Protein AF-A0A7X5RDY3-F1 (afdb_monomer_lite)

Secondary structure (DSSP, 8-state):
-EEE----SEEEHHHHHHHSTT-EEEEEES-GGGGGGTEEEEEEEE-SGGGHHHHHHHHHHHHHTT-EEEEEE--SSSPPPS-------

pLDDT: mean 85.42, std 15.77, range [36.91, 97.56]

Structure (mmCIF, N/CA/C/O backbone):
data_AF-A0A7X5RDY3-F1
#
_entry.id   AF-A0A7X5RDY3-F1
#
loop_
_atom_site.group_PDB
_atom_site.id
_atom_site.type_symbol
_atom_site.label_atom_id
_atom_site.label_alt_id
_atom_site.label_comp_id
_atom_site.label_asym_id
_atom_site.label_entity_id
_atom_site.label_seq_id
_atom_site.pdbx_PDB_ins_code
_atom_site.Cartn_x
_atom_site.Cartn_y
_atom_site.Cartn_z
_atom_site.occupancy
_atom_site.B_iso_or_equiv
_atom_site.auth_seq_id
_atom_site.auth_comp_id
_atom_site.auth_asym_id
_atom_site.auth_atom_id
_atom_site.pdbx_PDB_model_num
ATOM 1 N N . MET A 1 1 ? 5.219 -3.736 -11.522 1.00 88.88 1 MET A N 1
ATOM 2 C CA . MET A 1 1 ? 4.445 -4.983 -11.327 1.00 88.88 1 MET A CA 1
ATOM 3 C C . MET A 1 1 ? 3.664 -4.852 -10.029 1.00 88.88 1 MET A C 1
ATOM 5 O O . MET A 1 1 ? 4.247 -4.396 -9.048 1.00 88.88 1 MET A O 1
ATOM 9 N N . LEU A 1 2 ? 2.382 -5.233 -10.016 1.00 92.56 2 LEU A N 1
ATOM 10 C CA . LEU A 1 2 ? 1.556 -5.217 -8.806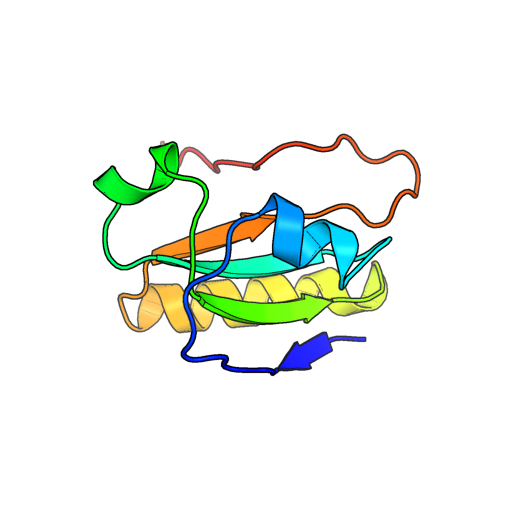 1.00 92.56 2 LEU A CA 1
ATOM 11 C C . LEU A 1 2 ? 1.833 -6.462 -7.952 1.00 92.56 2 LEU A C 1
ATOM 13 O O . LEU A 1 2 ? 1.939 -7.570 -8.479 1.00 92.56 2 LEU A O 1
ATOM 17 N N . LYS A 1 3 ? 1.939 -6.287 -6.635 1.00 95.00 3 LYS A N 1
ATOM 18 C CA . LYS A 1 3 ? 2.060 -7.369 -5.655 1.00 95.00 3 LYS A CA 1
ATOM 19 C C . LYS A 1 3 ? 1.016 -7.178 -4.561 1.00 95.00 3 LYS A C 1
ATOM 21 O O . LYS A 1 3 ? 1.054 -6.170 -3.861 1.00 95.00 3 LYS A O 1
ATOM 26 N N . ILE A 1 4 ? 0.118 -8.150 -4.410 1.00 95.75 4 ILE A N 1
ATOM 27 C CA . ILE A 1 4 ? -0.816 -8.216 -3.281 1.00 95.75 4 ILE A CA 1
ATOM 28 C C . ILE A 1 4 ? -0.075 -8.805 -2.079 1.00 95.75 4 ILE A C 1
ATOM 30 O O . ILE A 1 4 ? 0.544 -9.863 -2.197 1.00 95.75 4 ILE A O 1
ATOM 34 N N . LEU A 1 5 ? -0.113 -8.098 -0.953 1.00 95.00 5 LEU A N 1
ATOM 35 C CA . LEU A 1 5 ? 0.536 -8.472 0.304 1.00 95.00 5 LEU A CA 1
ATOM 36 C C . LEU A 1 5 ? -0.501 -8.824 1.376 1.00 95.00 5 LEU A C 1
ATOM 38 O O . LEU A 1 5 ? -0.320 -9.810 2.083 1.00 95.00 5 LEU A O 1
ATOM 42 N N . ASP A 1 6 ? -1.591 -8.050 1.441 1.00 93.75 6 ASP A N 1
ATOM 43 C CA . ASP A 1 6 ? -2.702 -8.211 2.388 1.00 93.75 6 ASP A CA 1
ATOM 44 C C . ASP A 1 6 ? -2.241 -8.330 3.854 1.00 93.75 6 ASP A C 1
ATOM 46 O O . ASP A 1 6 ? -2.674 -9.208 4.609 1.00 93.75 6 ASP A O 1
ATOM 50 N N . GLU A 1 7 ? -1.318 -7.453 4.257 1.00 93.62 7 GLU A N 1
ATOM 51 C CA . GLU A 1 7 ? -0.764 -7.457 5.605 1.00 93.62 7 GLU A CA 1
ATOM 52 C C . GLU A 1 7 ? -1.831 -7.093 6.647 1.00 93.62 7 GLU A C 1
ATOM 54 O O . GLU A 1 7 ? -2.703 -6.255 6.422 1.00 93.62 7 GLU A O 1
ATOM 59 N N . LYS A 1 8 ? -1.762 -7.745 7.813 1.00 92.31 8 LYS A N 1
ATOM 60 C CA . LYS A 1 8 ? -2.716 -7.558 8.924 1.00 92.31 8 LYS A CA 1
ATOM 61 C C . LYS A 1 8 ? -2.139 -6.755 10.086 1.00 92.31 8 LYS A C 1
ATOM 63 O O . LYS A 1 8 ? -2.825 -6.530 11.078 1.00 92.31 8 LYS A O 1
ATOM 68 N N . GLU A 1 9 ? -0.878 -6.358 9.970 1.00 93.62 9 GLU A N 1
ATOM 69 C CA . GLU A 1 9 ? -0.197 -5.512 10.940 1.00 93.62 9 GLU A CA 1
ATOM 70 C C . GLU A 1 9 ? -0.353 -4.055 10.521 1.00 93.62 9 GLU A C 1
ATOM 72 O O . GLU A 1 9 ? -0.215 -3.726 9.342 1.00 93.62 9 GLU A O 1
ATOM 77 N N . LEU A 1 10 ? -0.662 -3.202 11.494 1.00 93.69 10 LEU A N 1
ATOM 78 C CA . LEU A 1 10 ? -0.713 -1.764 11.289 1.00 93.69 10 LEU A CA 1
ATOM 79 C C . LEU A 1 10 ? 0.721 -1.239 11.168 1.00 93.69 10 LEU A C 1
ATOM 81 O O . LEU A 1 10 ? 1.570 -1.615 11.979 1.00 93.69 10 LEU A O 1
ATOM 85 N N . LYS A 1 11 ? 0.976 -0.400 10.167 1.00 93.06 11 LYS A N 1
ATOM 86 C CA . LYS A 1 11 ? 2.278 0.228 9.929 1.00 93.06 11 LYS A CA 1
ATOM 87 C C . LYS A 1 11 ? 2.104 1.697 9.625 1.00 93.06 11 LYS A C 1
ATOM 89 O O . LYS A 1 11 ? 1.104 2.067 9.004 1.00 93.06 11 LYS A O 1
ATOM 94 N N . SER A 1 12 ? 3.094 2.488 10.011 1.00 91.19 12 SER A N 1
ATOM 95 C CA . SER A 1 12 ? 3.146 3.880 9.588 1.00 91.19 12 SER A CA 1
ATOM 96 C C . SER A 1 12 ? 3.585 3.990 8.134 1.00 91.19 12 SER A C 1
ATOM 98 O O . SER A 1 12 ? 4.285 3.125 7.597 1.00 91.19 12 SER A O 1
ATOM 100 N N . ASP A 1 13 ? 3.180 5.075 7.489 1.00 87.69 13 ASP A N 1
ATOM 101 C CA . ASP A 1 13 ? 3.605 5.417 6.134 1.00 87.69 13 ASP A CA 1
ATOM 102 C C . ASP A 1 13 ? 5.140 5.427 6.005 1.00 87.69 13 ASP A C 1
ATOM 104 O O . ASP A 1 13 ? 5.678 4.821 5.082 1.00 87.69 13 ASP A O 1
ATOM 108 N N . ASP A 1 14 ? 5.852 5.974 7.002 1.00 88.81 14 ASP A N 1
ATOM 109 C CA . ASP A 1 14 ? 7.322 5.996 7.055 1.00 88.81 14 ASP A CA 1
ATOM 110 C C . ASP A 1 14 ? 7.931 4.578 7.030 1.00 88.81 14 ASP A C 1
ATOM 112 O O . ASP A 1 14 ? 8.893 4.314 6.303 1.00 88.81 14 ASP A O 1
ATOM 116 N N . GLU A 1 15 ? 7.368 3.633 7.797 1.00 92.44 15 GLU A N 1
ATOM 117 C CA . GLU A 1 15 ? 7.830 2.237 7.814 1.00 92.44 15 GLU A CA 1
ATOM 118 C C . GLU A 1 15 ? 7.591 1.536 6.470 1.00 92.44 15 GLU A C 1
ATOM 120 O O . GLU A 1 15 ? 8.381 0.681 6.042 1.00 92.44 15 GLU A O 1
ATOM 125 N N . ILE A 1 16 ? 6.482 1.870 5.806 1.00 91.38 16 ILE A N 1
ATOM 126 C CA . ILE A 1 16 ? 6.132 1.332 4.492 1.00 91.38 16 ILE A CA 1
ATOM 127 C C . ILE A 1 16 ? 7.069 1.910 3.428 1.00 91.38 16 ILE A C 1
ATOM 129 O O . ILE A 1 16 ? 7.615 1.132 2.640 1.00 91.38 16 ILE A O 1
ATOM 133 N N . GLU A 1 17 ? 7.318 3.222 3.426 1.00 88.94 17 GLU A N 1
ATOM 134 C CA . GLU A 1 17 ? 8.238 3.884 2.494 1.00 88.94 17 GLU A CA 1
ATOM 135 C C . GLU A 1 17 ? 9.681 3.392 2.659 1.00 88.94 17 GLU A C 1
ATOM 137 O O . GLU A 1 17 ? 10.369 3.132 1.666 1.00 88.94 17 GLU A O 1
ATOM 142 N N . GLU A 1 18 ? 10.150 3.196 3.897 1.00 90.00 18 GLU A N 1
ATOM 143 C CA . GLU A 1 18 ? 11.496 2.675 4.145 1.00 90.00 18 GLU A CA 1
ATOM 144 C C . GLU A 1 18 ? 11.666 1.263 3.562 1.00 90.00 18 GLU A C 1
ATOM 146 O O . GLU A 1 18 ? 12.714 0.937 2.987 1.00 90.00 18 GLU A O 1
ATOM 151 N N . ARG A 1 19 ? 10.619 0.434 3.671 1.00 91.94 19 ARG A N 1
ATOM 152 C CA . ARG A 1 19 ? 10.605 -0.952 3.189 1.00 91.94 19 ARG A CA 1
ATOM 153 C C . ARG A 1 19 ? 10.393 -1.063 1.681 1.00 91.94 19 ARG A C 1
ATOM 155 O O . ARG A 1 19 ? 10.994 -1.934 1.049 1.00 91.94 19 ARG A O 1
ATOM 162 N N . TYR A 1 20 ? 9.544 -0.217 1.107 1.00 90.25 20 TYR A N 1
ATOM 163 C CA . TYR A 1 20 ? 9.129 -0.272 -0.292 1.00 90.25 20 TYR A CA 1
ATOM 164 C C . TYR A 1 20 ? 9.439 1.040 -1.015 1.00 90.25 20 TYR A C 1
ATOM 166 O O . TYR A 1 20 ? 8.559 1.823 -1.370 1.00 90.25 20 TYR A O 1
ATOM 174 N N . LYS A 1 21 ? 10.728 1.244 -1.279 1.00 87.69 21 LYS A N 1
ATOM 175 C CA . LYS A 1 21 ? 11.228 2.411 -2.010 1.00 87.69 21 LYS A CA 1
ATOM 176 C C . LYS A 1 21 ? 10.815 2.388 -3.479 1.00 87.69 21 LYS A C 1
ATOM 178 O O . LYS A 1 21 ? 10.647 1.318 -4.068 1.00 87.69 21 LYS A O 1
ATOM 183 N N . ASP A 1 22 ? 10.702 3.582 -4.058 1.00 88.50 22 ASP A N 1
ATOM 184 C CA . ASP A 1 22 ? 10.435 3.809 -5.484 1.00 88.50 22 ASP A CA 1
ATOM 185 C C . ASP A 1 22 ? 9.179 3.066 -5.990 1.00 88.50 22 ASP A C 1
ATOM 187 O O . ASP A 1 22 ? 9.123 2.550 -7.110 1.00 88.50 22 ASP A O 1
ATOM 191 N N . CYS A 1 23 ? 8.152 2.979 -5.144 1.00 90.38 23 CYS A N 1
ATOM 192 C CA . CYS A 1 23 ? 6.909 2.281 -5.437 1.00 90.38 23 CYS A CA 1
ATOM 193 C C . CYS A 1 23 ? 5.693 3.104 -4.995 1.00 90.38 23 CYS A C 1
ATOM 195 O O . CYS A 1 23 ? 5.797 4.004 -4.163 1.00 90.38 23 CYS A O 1
ATOM 197 N N . LYS A 1 24 ? 4.524 2.778 -5.549 1.00 92.75 24 LYS A N 1
ATOM 198 C CA . LYS A 1 24 ? 3.235 3.227 -5.011 1.00 92.75 24 LYS A CA 1
ATOM 199 C C . LYS A 1 24 ? 2.568 2.085 -4.277 1.00 92.75 24 LYS A C 1
ATOM 201 O O . LYS A 1 24 ? 2.698 0.936 -4.690 1.00 92.75 24 LYS A O 1
ATOM 206 N N . TYR A 1 25 ? 1.805 2.390 -3.244 1.00 93.69 25 TYR A N 1
ATOM 207 C CA . TYR A 1 25 ? 1.136 1.372 -2.449 1.00 93.69 25 TYR A CA 1
ATOM 208 C C . TYR A 1 25 ? -0.261 1.796 -2.027 1.00 93.69 25 TYR A C 1
ATOM 210 O O . TYR A 1 25 ? -0.605 2.978 -2.032 1.00 93.69 25 TYR A O 1
ATOM 218 N N . LEU A 1 26 ? -1.069 0.794 -1.697 1.00 95.25 26 LEU A N 1
ATOM 219 C CA . LEU A 1 26 ? -2.412 0.955 -1.170 1.00 95.25 26 LEU A CA 1
ATOM 220 C C . LEU A 1 26 ? -2.426 0.494 0.284 1.00 95.25 26 LEU A C 1
ATOM 222 O O . LEU A 1 26 ? -2.112 -0.667 0.562 1.00 95.25 26 LEU A O 1
ATOM 226 N N . ILE A 1 27 ? -2.825 1.382 1.188 1.00 95.06 27 ILE A N 1
ATOM 227 C CA . ILE A 1 27 ? -3.124 1.037 2.577 1.00 95.06 27 ILE A CA 1
ATOM 228 C C . ILE A 1 27 ? -4.633 1.055 2.804 1.00 95.06 27 ILE A C 1
ATOM 230 O O . ILE A 1 27 ? -5.361 1.840 2.193 1.00 95.06 27 ILE A O 1
ATOM 234 N N . ILE A 1 28 ? -5.101 0.178 3.683 1.00 95.31 28 ILE A N 1
ATOM 235 C CA . ILE A 1 28 ? -6.479 0.156 4.168 1.00 95.31 28 ILE A CA 1
ATOM 236 C C . ILE A 1 28 ? -6.484 0.724 5.583 1.00 95.31 28 ILE A C 1
ATOM 238 O O . ILE A 1 28 ? -5.677 0.310 6.414 1.00 95.31 28 ILE A O 1
ATOM 242 N N . ILE A 1 29 ? -7.405 1.641 5.857 1.00 94.19 29 ILE A N 1
ATOM 243 C CA . ILE A 1 29 ? -7.608 2.217 7.190 1.00 94.19 29 ILE A CA 1
ATOM 244 C C . ILE A 1 29 ? -8.999 1.862 7.715 1.00 94.19 29 ILE A C 1
ATOM 246 O O . ILE A 1 29 ? -9.936 1.652 6.942 1.00 94.19 29 ILE A O 1
ATOM 250 N N . ASP A 1 30 ? -9.138 1.804 9.038 1.00 91.38 30 ASP A N 1
ATOM 251 C CA . ASP A 1 30 ? -10.399 1.415 9.681 1.00 91.38 30 ASP A CA 1
ATOM 252 C C . ASP A 1 30 ? -11.449 2.536 9.677 1.00 91.38 30 ASP A C 1
ATOM 254 O O . ASP A 1 30 ? -12.651 2.267 9.680 1.00 91.38 30 ASP A O 1
ATOM 258 N N . SER A 1 31 ? -11.017 3.802 9.678 1.00 90.25 31 SER A N 1
ATOM 259 C CA . SER A 1 31 ? -11.905 4.968 9.646 1.00 90.25 31 SER A CA 1
ATOM 260 C C . SER A 1 31 ? -11.213 6.201 9.061 1.00 90.25 31 SER A C 1
ATOM 262 O O . SER A 1 31 ? -9.990 6.312 9.085 1.00 90.25 31 SER A O 1
ATOM 264 N N . TYR A 1 32 ? -11.995 7.169 8.574 1.00 87.25 32 TYR A N 1
ATOM 265 C CA . TYR A 1 32 ? -11.463 8.446 8.079 1.00 87.25 32 TYR A CA 1
ATOM 266 C C . TYR A 1 32 ? -10.762 9.275 9.167 1.00 87.25 32 TYR A C 1
ATOM 268 O O . TYR A 1 32 ? -9.846 10.029 8.853 1.00 87.25 32 TYR A O 1
ATOM 276 N N . ASP A 1 33 ? -11.128 9.102 10.440 1.00 87.62 33 ASP A N 1
ATOM 277 C CA . ASP A 1 33 ? -10.467 9.784 11.562 1.00 87.62 33 ASP A CA 1
ATOM 278 C C . ASP A 1 33 ? -8.996 9.359 11.710 1.00 87.62 33 ASP A C 1
ATOM 280 O O . ASP A 1 33 ? -8.181 10.113 12.235 1.00 87.62 33 ASP A O 1
ATOM 284 N N . LYS A 1 34 ? -8.645 8.167 11.208 1.00 81.31 34 LYS A N 1
ATOM 285 C CA . LYS A 1 34 ? -7.288 7.609 11.226 1.00 81.31 34 LYS A CA 1
ATOM 286 C C . LYS A 1 34 ? -6.377 8.130 10.123 1.00 81.31 34 LYS A C 1
ATOM 288 O O . LYS A 1 34 ? -5.185 7.856 10.153 1.00 81.31 34 LYS A O 1
ATOM 293 N N . ILE A 1 35 ? -6.893 8.934 9.194 1.00 82.81 35 ILE A N 1
ATOM 294 C CA . ILE A 1 35 ? -6.073 9.560 8.148 1.00 82.81 35 ILE A CA 1
ATOM 295 C C . ILE A 1 35 ? -4.937 10.397 8.748 1.00 82.81 35 ILE A C 1
ATOM 297 O O . ILE A 1 35 ? -3.827 10.391 8.224 1.00 82.81 35 ILE A O 1
ATOM 301 N N . ALA A 1 36 ? -5.211 11.118 9.838 1.00 80.62 36 ALA A N 1
ATOM 302 C CA . ALA A 1 36 ? -4.221 11.976 10.483 1.00 80.62 36 ALA A CA 1
ATOM 303 C C . ALA A 1 36 ? -3.110 11.190 11.196 1.00 80.62 36 ALA A C 1
ATOM 305 O O . ALA A 1 36 ? -2.031 11.741 11.406 1.00 80.62 36 ALA A O 1
ATOM 306 N N . ASP A 1 37 ? -3.369 9.925 11.542 1.00 82.69 37 ASP A N 1
ATOM 307 C CA . ASP A 1 37 ? -2.396 9.055 12.206 1.00 82.69 37 ASP A CA 1
ATOM 308 C C . ASP A 1 37 ? -1.328 8.561 11.212 1.00 82.69 37 ASP A C 1
ATOM 310 O O . ASP A 1 37 ? -0.253 8.154 11.629 1.00 82.69 37 ASP A O 1
ATOM 314 N N . ASN A 1 38 ? -1.598 8.657 9.901 1.00 81.69 38 ASN A N 1
ATOM 315 C CA . ASN A 1 38 ? -0.729 8.183 8.818 1.00 81.69 38 ASN A CA 1
ATOM 316 C C . ASN A 1 38 ? -0.330 6.698 8.950 1.00 81.69 38 ASN A C 1
ATOM 318 O O . ASN A 1 38 ? 0.731 6.279 8.488 1.00 81.69 38 ASN A O 1
ATOM 322 N N . ASP A 1 39 ? -1.211 5.911 9.569 1.00 89.50 39 A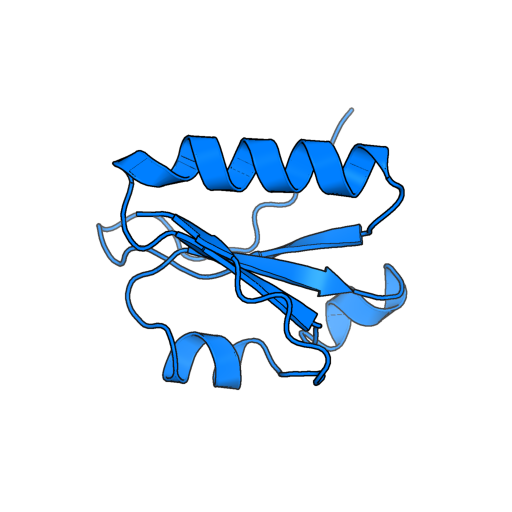SP A N 1
ATOM 323 C CA . ASP A 1 39 ? -1.050 4.482 9.809 1.00 89.50 39 ASP A CA 1
ATOM 324 C C . ASP A 1 39 ? -2.109 3.691 9.032 1.00 89.50 39 ASP A C 1
ATOM 326 O O . ASP A 1 39 ? -3.260 4.117 8.894 1.00 89.50 39 ASP A O 1
ATOM 330 N N . GLY A 1 40 ? -1.756 2.493 8.566 1.00 93.38 40 GLY A N 1
ATOM 331 C CA . GLY A 1 40 ? -2.700 1.617 7.882 1.00 93.38 40 GLY A CA 1
ATOM 332 C C . GLY A 1 40 ? -2.199 0.195 7.663 1.00 93.38 40 GLY A C 1
ATOM 333 O O . GLY A 1 40 ? -1.066 -0.162 7.981 1.00 93.38 40 GLY A O 1
ATOM 334 N N . TYR A 1 41 ? -3.080 -0.635 7.112 1.00 95.94 41 TYR A N 1
ATOM 335 C CA . TYR A 1 41 ? -2.787 -2.011 6.726 1.00 95.94 41 TYR A CA 1
ATOM 336 C C . TYR A 1 41 ? -2.331 -2.054 5.271 1.00 95.94 41 TYR A C 1
ATOM 338 O O . TYR A 1 41 ? -3.111 -1.750 4.364 1.00 95.94 41 TYR A O 1
ATOM 346 N N . LEU A 1 42 ? -1.077 -2.436 5.032 1.00 96.00 42 LEU A N 1
ATOM 347 C CA . LEU A 1 42 ? -0.522 -2.502 3.684 1.00 96.00 42 LEU A CA 1
ATOM 348 C C . LEU A 1 42 ? -1.184 -3.618 2.866 1.00 96.00 42 LEU A C 1
ATOM 350 O O . LEU A 1 42 ? -0.976 -4.808 3.107 1.00 96.00 42 LEU A O 1
ATOM 354 N N . TYR A 1 43 ? -1.946 -3.233 1.846 1.00 97.00 43 TYR A N 1
ATOM 355 C CA . TYR A 1 43 ? -2.669 -4.184 1.013 1.00 97.00 43 TYR A CA 1
ATOM 356 C C . TYR A 1 43 ? -1.860 -4.631 -0.201 1.00 97.00 43 TYR A C 1
ATOM 358 O O . TYR A 1 43 ? -1.697 -5.830 -0.440 1.00 97.00 43 TYR A O 1
ATOM 366 N N . CYS A 1 44 ? -1.344 -3.688 -0.986 1.00 96.12 44 CYS A N 1
ATOM 367 C CA . CYS A 1 44 ? -0.574 -4.014 -2.179 1.00 96.12 44 CYS A CA 1
ATOM 368 C C . CYS A 1 44 ? 0.423 -2.918 -2.548 1.00 96.12 44 CYS A C 1
ATOM 370 O O . CYS A 1 44 ? 0.279 -1.760 -2.157 1.00 96.12 44 CYS A O 1
ATOM 372 N N . VAL A 1 45 ? 1.434 -3.305 -3.328 1.00 95.00 45 VAL A N 1
ATOM 373 C CA . VAL A 1 45 ? 2.463 -2.407 -3.862 1.00 95.00 45 VAL A CA 1
ATOM 374 C C . VAL A 1 45 ? 2.535 -2.538 -5.381 1.00 95.00 45 VAL A C 1
ATOM 376 O O . VAL A 1 45 ? 2.548 -3.641 -5.930 1.00 95.00 45 VAL A O 1
ATOM 379 N N . SER A 1 46 ? 2.602 -1.412 -6.074 1.00 94.75 46 SER A N 1
ATOM 380 C CA . SER A 1 46 ? 2.935 -1.291 -7.487 1.00 94.75 46 SER A CA 1
ATOM 381 C C . SER A 1 46 ? 4.374 -0.816 -7.594 1.00 94.75 46 SER A C 1
ATOM 383 O O . SER A 1 46 ? 4.718 0.244 -7.084 1.00 94.75 46 SER A O 1
ATOM 385 N N . THR A 1 47 ? 5.225 -1.587 -8.263 1.00 89.88 47 THR A N 1
ATOM 386 C CA . THR A 1 47 ? 6.658 -1.265 -8.405 1.00 89.88 47 THR A CA 1
ATOM 387 C C . THR A 1 47 ? 7.013 -0.601 -9.739 1.00 89.88 47 THR A C 1
ATOM 389 O O . THR A 1 47 ? 8.184 -0.566 -10.104 1.00 89.88 47 THR A O 1
ATOM 392 N N . SER A 1 48 ? 6.024 -0.205 -10.544 1.00 88.00 48 SER A N 1
ATOM 393 C CA . SER A 1 48 ? 6.248 0.456 -11.837 1.00 88.00 48 SER A CA 1
ATOM 394 C C . SER A 1 48 ? 5.004 1.213 -12.297 1.00 88.00 48 SER A C 1
ATOM 396 O O . SER A 1 48 ? 3.886 0.801 -11.978 1.00 88.00 48 SER A O 1
ATOM 398 N N . ASP A 1 49 ? 5.193 2.242 -13.126 1.00 85.25 49 ASP A N 1
ATOM 399 C CA . ASP A 1 49 ? 4.096 2.979 -13.774 1.00 85.25 49 ASP A CA 1
ATOM 400 C C . ASP A 1 49 ? 3.154 2.042 -14.549 1.00 85.25 49 ASP A C 1
ATOM 402 O O . ASP A 1 49 ? 1.936 2.179 -14.461 1.00 85.25 49 ASP A O 1
ATOM 406 N N . ASP A 1 50 ? 3.697 1.012 -15.207 1.00 88.75 50 ASP A N 1
ATOM 407 C CA . ASP A 1 50 ? 2.909 0.026 -15.962 1.00 88.75 50 ASP A CA 1
ATOM 408 C C . ASP A 1 50 ? 1.847 -0.700 -15.118 1.00 88.75 50 ASP A C 1
ATOM 410 O O . ASP A 1 50 ? 0.809 -1.095 -15.642 1.00 88.75 50 ASP A O 1
ATOM 414 N N . SER A 1 51 ? 2.084 -0.876 -13.811 1.00 89.19 51 SER A N 1
ATOM 415 C CA . SER A 1 51 ? 1.130 -1.524 -12.898 1.00 89.19 51 SER A CA 1
ATOM 416 C C . SER A 1 51 ? 0.301 -0.534 -12.084 1.00 89.19 51 SER A C 1
ATOM 418 O O . SER A 1 51 ? -0.459 -0.946 -11.208 1.00 89.19 51 SER A O 1
ATOM 420 N N . TYR A 1 52 ? 0.413 0.768 -12.364 1.00 90.44 52 TYR A N 1
ATOM 421 C CA . TYR A 1 52 ? -0.375 1.784 -11.675 1.00 90.44 52 TYR A CA 1
ATOM 422 C C . TYR A 1 52 ? -1.874 1.606 -11.929 1.00 90.44 52 TYR A C 1
ATOM 424 O O . TYR A 1 52 ? -2.661 1.663 -10.992 1.00 90.44 52 TYR A O 1
ATOM 432 N N . MET A 1 53 ? -2.285 1.304 -13.163 1.00 92.44 53 MET A N 1
ATOM 433 C CA . MET A 1 53 ? -3.704 1.064 -13.452 1.00 92.44 53 MET A CA 1
ATOM 434 C C . MET A 1 53 ? -4.252 -0.173 -12.736 1.00 92.44 53 MET A C 1
ATOM 436 O O . MET A 1 53 ? -5.418 -0.185 -12.353 1.00 92.44 53 MET A O 1
ATOM 440 N N . ASP A 1 54 ? -3.424 -1.193 -12.508 1.00 94.69 54 ASP A N 1
ATOM 441 C CA . ASP A 1 54 ? -3.837 -2.364 -11.732 1.00 94.69 54 ASP A CA 1
ATOM 442 C C . ASP A 1 54 ? -3.979 -2.026 -10.240 1.00 94.69 54 ASP A C 1
ATOM 444 O O . ASP A 1 54 ? -4.923 -2.480 -9.600 1.00 94.69 54 ASP A O 1
ATOM 448 N N . LEU A 1 55 ? -3.115 -1.154 -9.703 1.00 95.06 55 LEU A N 1
ATOM 449 C CA . LEU A 1 55 ? -3.258 -0.598 -8.351 1.00 95.06 55 LEU A CA 1
ATOM 450 C C . LEU A 1 55 ? -4.590 0.153 -8.186 1.00 95.06 55 LEU A C 1
ATOM 452 O O . LEU A 1 55 ? -5.284 -0.035 -7.188 1.00 95.06 55 LEU A O 1
ATOM 456 N N . ILE A 1 56 ? -4.959 0.982 -9.170 1.00 94.62 56 ILE A N 1
ATOM 457 C CA . ILE A 1 56 ? -6.224 1.732 -9.151 1.00 94.62 56 ILE A CA 1
ATOM 458 C C . ILE A 1 56 ? -7.432 0.794 -9.223 1.00 94.62 56 ILE A C 1
ATOM 460 O O . ILE A 1 56 ? -8.374 0.970 -8.458 1.00 94.62 56 ILE A O 1
ATOM 464 N N . ARG A 1 57 ? -7.392 -0.244 -10.065 1.00 96.00 57 ARG A N 1
ATOM 465 C CA . ARG A 1 57 ? -8.473 -1.243 -10.135 1.00 96.00 57 ARG A CA 1
ATOM 466 C C . ARG A 1 57 ? -8.688 -1.966 -8.806 1.00 96.00 57 ARG A C 1
ATOM 468 O O . ARG A 1 57 ? -9.830 -2.175 -8.405 1.00 96.00 57 ARG A O 1
ATOM 475 N N . GLU A 1 58 ? -7.612 -2.329 -8.109 1.00 96.69 58 GLU A N 1
ATOM 476 C CA . GLU A 1 58 ? -7.727 -2.946 -6.782 1.00 96.69 58 GLU A CA 1
ATOM 477 C C . GLU A 1 58 ? -8.310 -1.983 -5.749 1.00 96.69 58 GLU A C 1
ATOM 479 O O . GLU A 1 58 ? -9.160 -2.384 -4.954 1.00 96.69 58 GLU A O 1
ATOM 484 N N . ARG A 1 59 ? -7.914 -0.706 -5.792 1.00 96.19 59 ARG A N 1
ATOM 485 C CA . ARG A 1 59 ? -8.528 0.337 -4.965 1.00 96.19 59 ARG A CA 1
ATOM 486 C C . ARG A 1 59 ? -10.032 0.434 -5.219 1.00 96.19 59 ARG A C 1
ATOM 488 O O . ARG A 1 59 ? -10.796 0.370 -4.264 1.00 96.19 59 ARG A O 1
ATOM 495 N N . GLU A 1 60 ? -10.462 0.545 -6.475 1.00 96.56 60 GLU A N 1
ATOM 496 C CA . GLU A 1 60 ? -11.887 0.636 -6.831 1.00 96.56 60 GLU A CA 1
ATOM 497 C C . GLU A 1 60 ? -12.674 -0.585 -6.341 1.00 96.56 60 GLU A C 1
ATOM 499 O O . GLU A 1 60 ? -13.758 -0.442 -5.773 1.00 96.56 60 GLU A O 1
ATOM 504 N N . ARG A 1 61 ? -12.119 -1.793 -6.508 1.00 97.56 61 ARG A N 1
ATOM 505 C CA . ARG A 1 61 ? -12.733 -3.030 -6.011 1.00 97.56 61 ARG A CA 1
ATOM 506 C C . ARG A 1 61 ? -12.914 -2.997 -4.490 1.00 97.56 61 ARG A C 1
ATOM 508 O O . ARG A 1 61 ? -13.995 -3.315 -4.002 1.00 97.56 61 ARG A O 1
ATOM 515 N N . LEU A 1 62 ? -11.880 -2.604 -3.748 1.00 96.19 62 LEU A N 1
ATOM 516 C CA . LEU A 1 62 ? -11.917 -2.528 -2.286 1.00 96.19 62 LEU A CA 1
ATOM 517 C C . LEU A 1 62 ? -12.871 -1.438 -1.779 1.00 96.19 62 LEU A C 1
ATOM 519 O O . LEU A 1 62 ? -13.614 -1.672 -0.827 1.00 96.19 62 LEU A O 1
ATOM 523 N N . GLU A 1 63 ? -12.901 -0.275 -2.430 1.00 95.19 63 GLU A N 1
ATOM 524 C CA . GLU A 1 63 ? -13.862 0.791 -2.126 1.00 95.19 63 GLU A CA 1
ATOM 525 C C . GLU A 1 63 ? -15.307 0.318 -2.364 1.00 95.19 63 GLU A C 1
ATOM 527 O O . GLU A 1 63 ? -16.184 0.567 -1.536 1.00 95.19 63 GLU A O 1
ATOM 532 N N . HIS A 1 64 ? -15.559 -0.445 -3.436 1.00 96.50 64 HIS A N 1
ATOM 533 C CA . HIS A 1 64 ? -16.855 -1.091 -3.677 1.00 96.50 64 HIS A CA 1
ATOM 534 C C . HIS A 1 64 ? -17.239 -2.118 -2.597 1.00 96.50 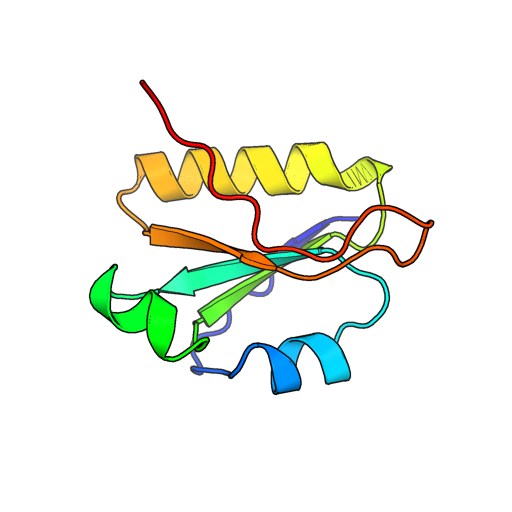64 HIS A C 1
ATOM 536 O O . HIS A 1 64 ? -18.426 -2.313 -2.334 1.00 96.50 64 HIS A O 1
ATOM 542 N N . GLU A 1 65 ? -16.258 -2.747 -1.948 1.00 96.56 65 GLU A N 1
ATOM 543 C CA . GLU A 1 65 ? -16.444 -3.641 -0.795 1.00 96.56 65 GLU A CA 1
ATOM 544 C C . GLU A 1 65 ? -16.585 -2.882 0.541 1.00 96.56 65 GLU A C 1
ATOM 546 O O . GLU A 1 65 ? -16.733 -3.499 1.598 1.00 96.56 65 GLU A O 1
ATOM 551 N N . GLY A 1 66 ? -16.562 -1.545 0.511 1.00 95.06 66 GLY A N 1
ATOM 552 C CA . GLY A 1 66 ? -16.715 -0.687 1.684 1.00 95.06 66 GLY A CA 1
ATOM 553 C C . GLY A 1 66 ? -15.427 -0.475 2.482 1.00 95.06 66 GLY A C 1
ATOM 554 O O . GLY A 1 66 ? -15.494 -0.072 3.643 1.00 95.06 66 GLY A O 1
ATOM 555 N N . LYS A 1 67 ? -14.256 -0.760 1.901 1.00 95.31 67 LYS A N 1
ATOM 556 C CA . LYS A 1 67 ? -12.959 -0.448 2.514 1.00 95.31 67 LYS A CA 1
ATOM 557 C C . LYS A 1 67 ? -12.588 1.010 2.268 1.00 95.31 67 LYS A C 1
ATOM 559 O O . LYS A 1 67 ? -12.865 1.561 1.207 1.00 95.31 67 LYS A O 1
ATOM 564 N N . ILE A 1 68 ? -11.914 1.615 3.242 1.00 94.38 68 ILE A N 1
ATOM 565 C CA . ILE A 1 68 ? -11.334 2.948 3.098 1.00 94.38 68 ILE A CA 1
ATOM 566 C C . ILE A 1 68 ? -9.877 2.760 2.696 1.00 94.38 68 ILE A C 1
ATOM 568 O O . ILE A 1 68 ? -9.093 2.179 3.447 1.00 94.38 68 ILE A O 1
ATOM 572 N N . CYS A 1 69 ? -9.532 3.216 1.497 1.00 94.25 69 CYS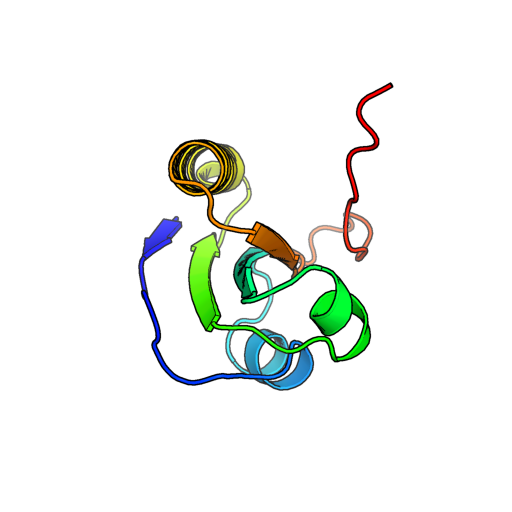 A N 1
ATOM 573 C CA . CYS A 1 69 ? -8.214 3.013 0.917 1.00 94.25 69 CYS A CA 1
ATOM 574 C C . CYS A 1 69 ? -7.478 4.341 0.745 1.00 94.25 69 CYS A C 1
ATOM 576 O O . CYS A 1 69 ? -8.055 5.322 0.276 1.00 94.25 69 CYS A O 1
ATOM 578 N N . VAL A 1 70 ? -6.187 4.352 1.071 1.00 92.12 70 VAL A N 1
ATOM 579 C CA . VAL A 1 70 ? -5.296 5.499 0.870 1.00 92.12 70 VAL A CA 1
ATOM 580 C C . VAL A 1 70 ? -4.140 5.070 -0.026 1.00 92.12 70 VAL A C 1
ATOM 582 O O . VAL A 1 70 ? -3.574 3.988 0.132 1.00 92.12 70 VAL A O 1
ATOM 585 N N . LEU A 1 71 ? -3.824 5.912 -1.008 1.00 92.19 71 LEU A N 1
ATOM 586 C CA . LEU A 1 71 ? -2.686 5.729 -1.902 1.00 92.19 71 LEU A CA 1
ATOM 587 C C . LEU A 1 71 ? -1.487 6.509 -1.367 1.00 92.19 71 LEU A C 1
ATOM 589 O O . LEU A 1 71 ? -1.572 7.728 -1.211 1.00 92.19 71 LEU A O 1
ATOM 593 N N . GLY A 1 72 ? -0.378 5.806 -1.162 1.00 90.06 72 GLY A N 1
ATOM 594 C CA . GLY A 1 72 ? 0.900 6.378 -0.750 1.00 90.06 72 GLY A CA 1
ATOM 595 C C . GLY A 1 72 ? 2.034 6.047 -1.721 1.00 90.06 72 GLY A C 1
ATOM 596 O O . GLY A 1 72 ? 1.851 5.342 -2.726 1.00 90.06 72 GLY A O 1
ATOM 597 N N . GLY A 1 73 ? 3.210 6.592 -1.426 1.00 88.69 73 GLY A N 1
ATOM 598 C CA . GLY A 1 73 ? 4.443 6.343 -2.160 1.00 88.69 73 GLY A CA 1
ATOM 599 C C . GLY A 1 73 ? 4.589 7.066 -3.505 1.00 88.69 73 GLY A C 1
ATOM 600 O O . GLY A 1 73 ? 3.670 7.678 -4.080 1.00 88.69 73 GLY A O 1
ATOM 601 N N . SER A 1 74 ? 5.801 6.969 -4.044 1.00 86.25 74 SER A N 1
ATOM 602 C CA . SER A 1 74 ? 6.213 7.557 -5.315 1.00 86.25 74 SER A CA 1
ATOM 603 C C . SER A 1 74 ? 7.194 6.648 -6.044 1.00 86.25 74 SER A C 1
ATOM 605 O O . SER A 1 74 ? 8.085 6.064 -5.439 1.00 86.25 74 SER A O 1
ATOM 607 N N . TYR A 1 75 ? 7.073 6.589 -7.371 1.00 83.19 75 TYR A N 1
ATOM 608 C CA . TYR A 1 75 ? 8.016 5.876 -8.237 1.00 83.19 75 TYR A CA 1
ATOM 609 C C . TYR A 1 75 ? 9.356 6.610 -8.412 1.00 83.19 75 TYR A C 1
ATOM 611 O O . TYR A 1 75 ? 10.209 6.136 -9.156 1.00 83.19 75 TYR A O 1
ATOM 619 N N . ASN A 1 76 ? 9.529 7.785 -7.784 1.00 73.94 76 ASN A N 1
ATOM 620 C CA . ASN A 1 76 ? 10.752 8.595 -7.842 1.00 73.94 76 ASN A CA 1
ATOM 621 C C . ASN A 1 76 ? 11.189 8.968 -9.279 1.00 73.94 76 ASN A C 1
ATOM 623 O O . ASN A 1 76 ? 12.354 9.218 -9.574 1.00 73.94 76 ASN A O 1
ATOM 627 N N . ASN A 1 77 ? 10.218 9.043 -10.190 1.00 69.56 77 ASN A N 1
ATOM 628 C CA . ASN A 1 77 ? 10.367 9.413 -11.600 1.00 69.56 77 ASN A CA 1
ATOM 629 C C . ASN A 1 77 ? 10.147 10.924 -11.847 1.00 69.56 77 ASN A C 1
ATOM 631 O O . ASN A 1 77 ? 9.933 11.346 -12.982 1.00 69.56 77 ASN A O 1
ATOM 635 N N . GLY A 1 78 ? 10.171 11.746 -10.790 1.00 60.38 78 GLY A N 1
ATOM 636 C CA . GLY A 1 78 ? 9.881 13.185 -10.847 1.00 60.38 78 GLY A CA 1
ATOM 637 C C . GLY A 1 78 ? 8.396 13.555 -10.715 1.00 60.38 78 GLY A C 1
ATOM 638 O O . GLY A 1 78 ? 8.069 14.741 -10.739 1.00 60.38 78 GLY A O 1
ATOM 639 N N . GLY A 1 79 ? 7.495 12.578 -10.548 1.00 56.97 79 GLY A N 1
ATOM 640 C CA . GLY A 1 79 ? 6.103 12.819 -10.162 1.00 56.97 79 GLY A CA 1
ATOM 641 C C . GLY A 1 79 ? 5.995 13.274 -8.703 1.00 56.97 79 GLY A C 1
ATOM 642 O O . GLY A 1 79 ? 6.624 12.690 -7.821 1.00 56.97 79 GLY A O 1
ATOM 643 N N . ALA A 1 80 ? 5.219 14.332 -8.447 1.00 47.25 80 ALA A N 1
ATOM 644 C CA . ALA A 1 80 ? 5.056 14.909 -7.113 1.00 47.25 80 ALA A CA 1
ATOM 645 C C . ALA A 1 80 ? 4.635 13.854 -6.070 1.00 47.25 80 ALA A C 1
ATOM 647 O O . ALA A 1 80 ? 3.686 13.095 -6.284 1.00 47.25 80 ALA A O 1
ATOM 648 N N . VAL A 1 81 ? 5.345 13.840 -4.938 1.00 49.44 81 VAL A N 1
ATOM 649 C CA . VAL A 1 81 ? 4.981 13.097 -3.726 1.00 49.44 81 VAL A CA 1
ATOM 650 C C . VAL A 1 81 ? 3.822 13.838 -3.064 1.00 49.44 81 VAL A C 1
ATOM 652 O O . VAL A 1 81 ? 3.939 15.021 -2.746 1.00 49.44 81 VAL A O 1
ATOM 655 N N . GLY A 1 82 ? 2.690 13.168 -2.897 1.00 53.16 82 GLY A N 1
ATOM 656 C CA . GLY A 1 82 ? 1.534 13.723 -2.209 1.00 53.16 82 GLY A CA 1
ATOM 657 C C . GLY A 1 82 ? 0.372 12.744 -2.228 1.00 53.16 82 GLY A C 1
ATOM 658 O O . GLY A 1 82 ? 0.086 12.137 -3.261 1.00 53.16 82 GLY A O 1
ATOM 659 N N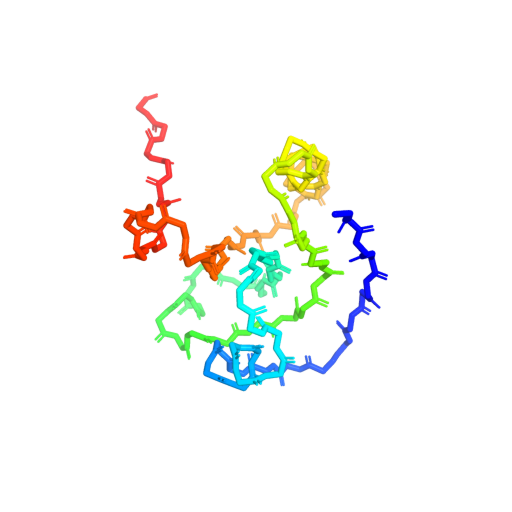 . VAL A 1 83 ? -0.296 12.600 -1.084 1.00 50.00 83 VAL A N 1
ATOM 660 C CA . VAL A 1 83 ? -1.557 11.864 -0.966 1.00 50.00 83 VAL A CA 1
ATOM 661 C C . VAL A 1 83 ? -2.581 12.562 -1.863 1.00 50.00 83 VAL A C 1
ATOM 663 O O . VAL A 1 83 ? -3.044 13.665 -1.567 1.00 50.00 83 VAL A O 1
ATOM 666 N N . GLN A 1 84 ? -2.883 11.964 -3.016 1.00 49.06 84 GLN A N 1
ATOM 667 C CA . GLN A 1 84 ? -3.878 12.498 -3.941 1.00 49.06 84 GLN A CA 1
ATOM 668 C C . GLN A 1 84 ? -5.274 12.150 -3.421 1.00 49.06 84 GLN A C 1
ATOM 670 O O . GLN A 1 84 ? -5.791 11.063 -3.667 1.00 49.06 84 GLN A O 1
ATOM 675 N N . TYR A 1 85 ? -5.889 13.086 -2.700 1.00 50.66 85 TYR A N 1
ATOM 676 C CA . TYR A 1 85 ? -7.324 13.047 -2.441 1.00 50.66 85 TYR A CA 1
ATOM 677 C C . TYR A 1 85 ? -8.061 13.481 -3.708 1.00 50.66 85 TYR A C 1
ATOM 679 O O . TYR A 1 85 ? -8.020 14.651 -4.090 1.00 50.66 85 TYR A O 1
ATOM 687 N N . GLU A 1 86 ? -8.755 12.554 -4.363 1.00 44.22 86 GLU A N 1
ATOM 688 C CA . GLU A 1 86 ? -9.757 12.935 -5.355 1.00 44.22 86 GLU A CA 1
ATOM 689 C C . GLU A 1 86 ? -11.002 13.448 -4.628 1.00 44.22 86 GLU A C 1
ATOM 691 O O . GLU A 1 86 ? -11.773 12.688 -4.041 1.00 44.22 86 GLU A O 1
ATOM 696 N N . TYR A 1 87 ? -11.195 14.764 -4.662 1.00 36.91 87 TYR A N 1
ATOM 697 C CA . TYR A 1 87 ? -12.464 15.386 -4.309 1.00 36.91 87 TYR A CA 1
ATOM 698 C C . TYR A 1 87 ? -13.489 15.055 -5.403 1.00 36.91 87 TYR A C 1
ATOM 700 O O . TYR A 1 87 ? -13.407 15.583 -6.513 1.00 36.91 87 TYR A O 1
ATOM 708 N N . LYS A 1 88 ? -14.454 14.177 -5.111 1.00 39.97 88 LYS A N 1
ATOM 709 C CA . LYS A 1 88 ? -15.665 14.046 -5.933 1.00 39.97 88 LYS A CA 1
ATOM 710 C C . LYS A 1 88 ? -16.609 15.197 -5.572 1.00 39.9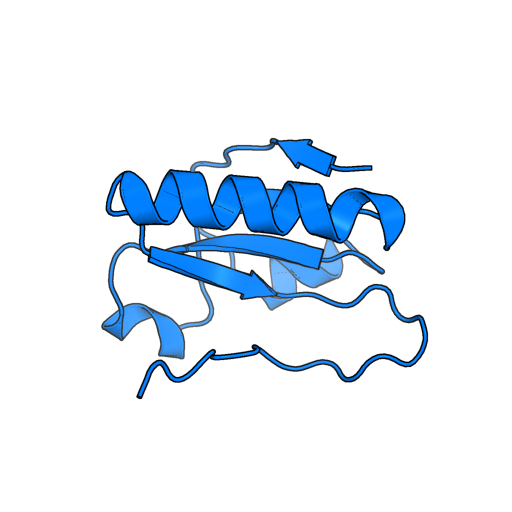7 88 LYS A C 1
ATOM 712 O O . LYS A 1 88 ? -17.106 15.241 -4.447 1.00 39.97 88 LYS A O 1
ATOM 717 N N . GLY A 1 89 ? -16.782 16.136 -6.505 1.00 37.44 89 GLY A N 1
ATOM 718 C CA . GLY A 1 89 ? -17.836 17.158 -6.464 1.00 37.44 89 GLY A CA 1
ATOM 719 C C . GLY A 1 89 ? -19.199 16.614 -6.869 1.00 37.44 89 GLY A C 1
ATOM 720 O O . GLY A 1 89 ? -19.245 15.506 -7.453 1.00 37.44 89 GLY A O 1
#

Foldseek 3Di:
DKDFDQAPDKDALVVVCVVQPLKKFKWWDPDPVCVVVNIGGTTMIGQDPVCVVVRVVVVVVVVVVVTDMWMAHHNPPPPDGDGDDDDDD

Radius of gyration: 12.2 Å; chains: 1; bounding box: 29×26×28 Å

Sequence (89 aa):
MLKILDEKELKSDDEIEERYKDCKYLIIIDSYDKIADNDGYLYCVSTSDDSYMDLIRERERLEHEGKICVLGGSYNNGGAVGVQYEYKG